Protein AF-A0A2E9IKN9-F1 (afdb_monomer)

Mean predicted aligned error: 18.71 Å

Structure (mmCIF, N/CA/C/O backbone):
data_AF-A0A2E9IKN9-F1
#
_entry.id   AF-A0A2E9IKN9-F1
#
loop_
_atom_site.group_PDB
_atom_site.id
_atom_site.type_symbol
_atom_site.label_atom_id
_atom_site.label_alt_id
_atom_site.label_comp_id
_atom_site.label_asym_id
_atom_site.label_entity_id
_atom_site.label_seq_id
_atom_site.pdbx_PDB_ins_code
_atom_site.Cartn_x
_atom_site.Cartn_y
_atom_site.Cartn_z
_atom_site.occupancy
_atom_site.B_iso_or_equiv
_atom_site.auth_seq_id
_atom_site.auth_comp_id
_atom_site.auth_asym_id
_atom_site.auth_a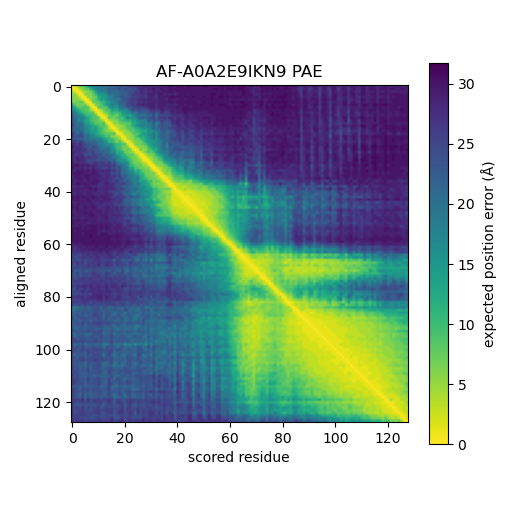tom_id
_atom_site.pdbx_PDB_model_num
ATOM 1 N N . MET A 1 1 ? 25.352 1.367 19.931 1.00 46.91 1 MET A N 1
ATOM 2 C CA . MET A 1 1 ? 26.076 0.156 20.379 1.00 46.91 1 MET A CA 1
ATOM 3 C C . MET A 1 1 ? 26.022 0.154 21.899 1.00 46.91 1 MET A C 1
ATOM 5 O O . MET A 1 1 ? 26.202 1.229 22.460 1.00 46.91 1 MET A O 1
ATOM 9 N N . PRO A 1 2 ? 25.549 -0.942 22.515 1.00 48.84 2 PRO A N 1
ATOM 10 C CA . PRO A 1 2 ? 26.426 -2.088 22.750 1.00 48.84 2 PRO A CA 1
ATOM 11 C C . PRO A 1 2 ? 25.853 -3.427 22.248 1.00 48.84 2 PRO A C 1
ATOM 13 O O . PRO A 1 2 ? 24.718 -3.805 22.521 1.00 48.84 2 PRO A O 1
ATOM 16 N N . ASP A 1 3 ? 26.662 -4.081 21.423 1.00 39.00 3 ASP A N 1
ATOM 17 C CA . ASP A 1 3 ? 27.088 -5.487 21.462 1.00 39.00 3 ASP A CA 1
ATOM 18 C C . ASP A 1 3 ? 26.206 -6.504 22.207 1.00 39.00 3 ASP A C 1
ATOM 20 O O . ASP A 1 3 ? 26.412 -6.812 23.380 1.00 39.00 3 ASP A O 1
ATOM 24 N N . PHE A 1 4 ? 25.280 -7.127 21.469 1.00 37.75 4 PHE A N 1
ATOM 25 C CA . PHE A 1 4 ? 24.641 -8.378 21.879 1.00 37.75 4 PHE A CA 1
ATOM 26 C C . PHE A 1 4 ? 25.266 -9.547 21.112 1.00 37.75 4 PHE A C 1
ATOM 28 O O . PHE A 1 4 ? 24.987 -9.793 19.937 1.00 37.75 4 PHE A O 1
ATOM 35 N N . VAL A 1 5 ? 26.154 -10.248 21.811 1.00 42.12 5 VAL A N 1
ATOM 36 C CA . VAL A 1 5 ? 26.834 -11.479 21.406 1.00 42.12 5 VAL A CA 1
ATOM 37 C C . VAL A 1 5 ? 25.802 -12.560 21.055 1.00 42.12 5 VAL A C 1
ATOM 39 O O . VAL A 1 5 ? 25.189 -13.165 21.931 1.00 42.12 5 VAL A O 1
ATOM 42 N N . TRP A 1 6 ? 25.618 -12.851 19.764 1.00 37.41 6 TRP A N 1
ATOM 43 C CA . TRP A 1 6 ? 24.841 -14.008 19.303 1.00 37.41 6 TRP A CA 1
ATOM 44 C C . TRP A 1 6 ? 25.738 -15.245 19.218 1.00 37.41 6 TRP A C 1
ATOM 46 O O . TRP A 1 6 ? 26.245 -15.600 18.157 1.00 37.41 6 TRP A O 1
ATOM 56 N N . ARG A 1 7 ? 25.905 -15.944 20.344 1.00 44.31 7 ARG A N 1
ATOM 57 C CA . ARG A 1 7 ? 26.441 -17.313 20.376 1.00 44.31 7 ARG A CA 1
ATOM 58 C C . ARG A 1 7 ? 25.299 -18.288 20.629 1.00 44.31 7 ARG A C 1
ATOM 60 O O . ARG A 1 7 ? 25.122 -18.786 21.733 1.00 44.31 7 ARG A O 1
ATOM 67 N N . PHE A 1 8 ? 24.504 -18.543 19.591 1.00 37.94 8 PHE A N 1
ATOM 68 C CA . PHE A 1 8 ? 23.438 -19.540 19.644 1.00 37.94 8 PHE A CA 1
ATOM 69 C C . PHE A 1 8 ? 23.869 -20.832 18.953 1.00 37.94 8 PHE A C 1
ATOM 71 O O . PHE A 1 8 ? 23.964 -20.923 17.732 1.00 37.94 8 PHE A O 1
ATOM 78 N N . SER A 1 9 ? 24.124 -21.825 19.804 1.00 46.56 9 SER A N 1
ATOM 79 C CA . SER A 1 9 ? 24.324 -23.235 19.489 1.00 46.56 9 SER A CA 1
ATOM 80 C C . SER A 1 9 ? 23.223 -23.768 18.560 1.00 46.56 9 SER A C 1
ATOM 82 O O . SER A 1 9 ? 22.025 -23.658 18.830 1.00 46.56 9 SER A O 1
ATOM 84 N N . THR A 1 10 ? 23.653 -24.360 17.452 1.00 58.62 10 THR A N 1
ATOM 85 C CA . THR A 1 10 ? 22.875 -24.815 16.289 1.00 58.62 10 THR A CA 1
ATOM 86 C C . THR A 1 10 ? 21.925 -25.990 16.556 1.00 58.62 10 THR A C 1
ATOM 88 O O . THR A 1 10 ? 21.131 -26.340 15.687 1.00 58.62 10 THR A O 1
ATOM 91 N N . VAL A 1 11 ? 21.918 -26.573 17.758 1.00 55.34 11 VAL A N 1
ATOM 92 C CA . VAL A 1 11 ? 21.146 -27.796 18.060 1.00 55.34 11 VAL A CA 1
ATOM 93 C C . VAL A 1 11 ? 19.749 -27.502 18.638 1.00 55.34 11 VAL A C 1
ATOM 95 O O . VAL A 1 11 ? 18.818 -28.289 18.464 1.00 55.34 11 VAL A O 1
ATOM 98 N N . ALA A 1 12 ? 19.535 -26.335 19.256 1.00 47.91 12 ALA A N 1
ATOM 99 C CA . ALA A 1 12 ? 18.254 -25.993 19.892 1.00 47.91 12 ALA A CA 1
ATOM 100 C C . ALA A 1 12 ? 17.164 -25.512 18.905 1.00 47.91 12 ALA A C 1
ATOM 102 O O . ALA A 1 12 ? 15.975 -25.536 19.227 1.00 47.91 12 ALA A O 1
ATOM 103 N N . ARG A 1 13 ? 17.543 -25.112 17.682 1.00 46.75 13 ARG A N 1
ATOM 104 C CA . ARG A 1 13 ? 16.634 -24.510 16.684 1.00 46.75 13 ARG A CA 1
ATOM 105 C C . ARG A 1 13 ? 15.765 -25.534 15.938 1.00 46.75 13 ARG A C 1
ATOM 107 O O . ARG A 1 13 ? 14.668 -25.198 15.502 1.00 46.75 13 ARG A O 1
ATOM 114 N N . LEU A 1 14 ? 16.212 -26.789 15.846 1.00 50.09 14 LEU A N 1
ATOM 115 C CA . LEU A 1 14 ? 15.514 -27.859 15.115 1.00 50.09 14 LEU A CA 1
ATOM 116 C C . LEU A 1 14 ? 14.378 -28.513 15.924 1.00 50.09 14 LEU A C 1
ATOM 118 O O . LEU A 1 14 ? 13.334 -28.838 15.360 1.00 50.09 14 LEU A O 1
ATOM 122 N N . LYS A 1 15 ? 14.512 -28.640 17.255 1.00 49.69 15 LYS A N 1
ATOM 123 C CA . LYS A 1 15 ? 13.437 -29.199 18.105 1.00 49.69 15 LYS A CA 1
ATOM 124 C C . LYS A 1 15 ? 12.229 -28.268 18.248 1.00 49.69 15 LYS A C 1
ATOM 126 O O . LYS A 1 15 ? 11.112 -28.757 18.397 1.00 49.69 15 LYS A O 1
ATOM 131 N N . PHE A 1 16 ? 12.430 -26.950 18.175 1.00 42.91 16 PHE A N 1
ATOM 132 C CA . PHE A 1 16 ? 11.327 -25.985 18.227 1.00 42.91 16 PHE A CA 1
ATOM 133 C C . PHE A 1 16 ? 10.497 -26.000 16.934 1.00 42.91 16 PHE A C 1
ATOM 135 O O . PHE A 1 16 ? 9.270 -25.970 16.987 1.00 42.91 16 PHE A O 1
ATOM 142 N N . TRP A 1 17 ? 11.150 -26.157 15.777 1.00 45.28 17 TRP A N 1
ATOM 143 C CA . TRP A 1 17 ? 10.468 -26.241 14.482 1.00 45.28 17 TRP A CA 1
ATOM 144 C C . TRP A 1 17 ? 9.575 -27.482 14.353 1.00 45.28 17 TRP A C 1
ATOM 146 O O . TRP A 1 17 ? 8.436 -27.374 13.902 1.00 45.28 17 TRP A O 1
ATOM 156 N N . ASN A 1 18 ? 10.029 -28.644 14.835 1.00 52.59 18 ASN A N 1
ATOM 157 C CA . ASN A 1 18 ? 9.249 -29.880 14.709 1.00 52.59 18 ASN A CA 1
ATOM 158 C C . ASN A 1 18 ? 8.010 -29.927 15.631 1.00 52.59 18 ASN A C 1
ATOM 160 O O . ASN A 1 18 ? 7.073 -30.679 15.379 1.00 52.59 18 ASN A O 1
ATOM 164 N N . LYS A 1 19 ? 7.976 -29.104 16.691 1.00 47.59 19 LYS A N 1
ATOM 165 C CA . LYS A 1 19 ? 6.835 -29.010 17.619 1.00 47.59 19 LYS A CA 1
ATOM 166 C C . LYS A 1 19 ? 5.782 -27.977 17.194 1.00 47.59 19 LYS A C 1
ATOM 168 O O . LYS A 1 19 ? 4.661 -28.023 17.689 1.00 47.59 19 LYS A O 1
ATOM 173 N N . LEU A 1 20 ? 6.111 -27.087 16.253 1.00 47.19 20 LEU A N 1
ATOM 174 C CA . LEU A 1 20 ? 5.176 -26.109 15.684 1.00 47.19 20 LEU A CA 1
ATOM 175 C C . LEU A 1 20 ? 4.417 -26.631 14.454 1.00 47.19 20 LEU A C 1
ATOM 177 O O . LEU A 1 20 ? 3.330 -26.136 14.17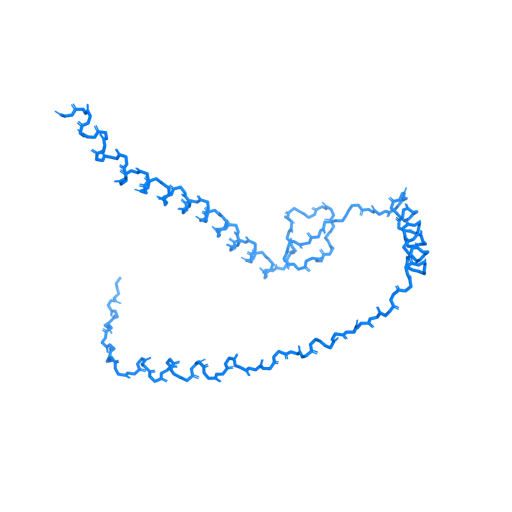2 1.00 47.19 20 LEU A O 1
ATOM 181 N N . TRP A 1 21 ? 4.928 -27.653 13.758 1.00 44.88 21 TRP A N 1
ATOM 182 C CA . TRP A 1 21 ? 4.270 -28.210 12.564 1.00 44.88 21 TRP A CA 1
ATOM 183 C C . TRP A 1 21 ? 3.158 -29.234 12.872 1.00 44.88 21 TRP A C 1
ATOM 185 O O . TRP A 1 21 ? 2.314 -29.512 12.022 1.00 44.88 21 TRP A O 1
ATOM 195 N N . THR A 1 22 ? 3.104 -29.788 14.089 1.00 44.81 22 THR A N 1
ATOM 196 C CA . THR A 1 22 ? 2.110 -30.811 14.480 1.00 44.81 22 THR A CA 1
ATOM 197 C C . THR A 1 22 ? 0.794 -30.240 15.021 1.00 44.81 22 THR A C 1
ATOM 199 O O . THR A 1 22 ? -0.192 -30.970 15.105 1.00 44.81 22 THR A O 1
ATOM 202 N N . VAL A 1 23 ? 0.725 -28.938 15.326 1.00 48.56 23 VAL A N 1
ATOM 203 C CA . VAL A 1 23 ? -0.461 -28.286 15.931 1.00 48.56 23 VAL A CA 1
ATOM 204 C C . VAL A 1 23 ? -1.343 -27.565 14.892 1.00 48.56 23 VAL A C 1
ATOM 206 O O . VAL A 1 23 ? -2.394 -27.026 15.221 1.00 48.56 23 VAL A O 1
ATOM 209 N N . SER A 1 24 ? -0.994 -27.605 13.601 1.00 48.34 24 SER A N 1
ATOM 210 C CA . SER A 1 24 ? -1.747 -26.917 12.534 1.00 48.34 24 SER A CA 1
ATOM 211 C C . SER A 1 24 ? -2.852 -27.755 11.872 1.00 48.34 24 SER A C 1
ATOM 213 O O . SER A 1 24 ? -3.457 -27.307 10.903 1.00 48.34 24 SER A O 1
ATOM 215 N N . ARG A 1 25 ? -3.158 -28.961 12.372 1.00 49.16 25 ARG A N 1
ATOM 216 C CA . ARG A 1 25 ? -4.241 -29.816 11.84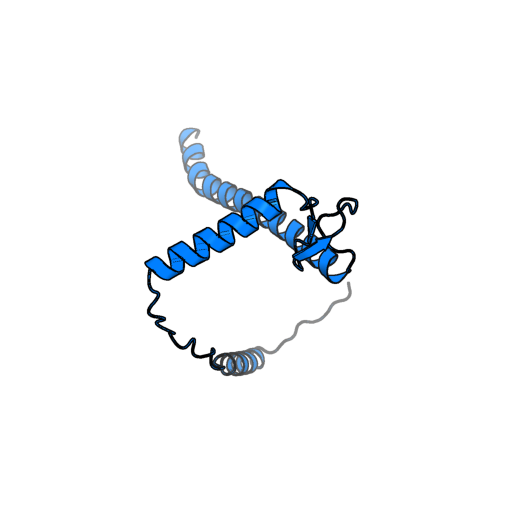1 1.00 49.16 25 ARG A CA 1
ATOM 217 C C . ARG A 1 25 ? -5.469 -29.839 12.756 1.00 49.16 25 ARG A C 1
ATOM 219 O O . ARG A 1 25 ? -6.094 -30.878 12.959 1.00 49.16 25 ARG A O 1
ATOM 226 N N . LEU A 1 26 ? -5.846 -28.687 13.303 1.00 48.38 26 LEU A N 1
ATOM 227 C CA . LEU A 1 26 ? -7.156 -28.524 13.926 1.00 48.38 26 LEU A CA 1
ATOM 228 C C . LEU A 1 26 ? -8.201 -28.279 12.834 1.00 48.38 26 LEU A C 1
ATOM 230 O O . LEU A 1 26 ? -8.428 -27.162 12.387 1.00 48.38 26 LEU A O 1
ATOM 234 N N . LYS A 1 27 ? -8.777 -29.399 12.386 1.00 46.75 27 LYS A N 1
ATOM 235 C CA . LYS A 1 27 ? -10.205 -29.590 12.095 1.00 46.75 27 LYS A CA 1
ATOM 236 C C . LYS A 1 27 ? -10.933 -28.312 11.636 1.00 46.75 27 LYS A C 1
ATOM 238 O O . LYS A 1 27 ? -11.606 -27.652 12.422 1.00 46.75 27 LYS A O 1
ATOM 243 N N . GLY A 1 28 ? -10.838 -27.997 10.343 1.00 47.34 28 GLY A N 1
ATOM 244 C CA . GLY A 1 28 ? -11.761 -27.046 9.725 1.00 47.34 28 GLY A CA 1
ATOM 245 C C . GLY A 1 28 ? -13.210 -27.523 9.923 1.00 47.34 28 GLY A C 1
ATOM 246 O O . GLY A 1 28 ? -13.455 -28.736 9.886 1.00 47.34 28 GLY A O 1
ATOM 247 N N . PRO A 1 29 ? -14.173 -26.618 10.172 1.00 45.91 29 PRO A N 1
ATOM 248 C CA . PRO A 1 29 ? -15.568 -27.001 10.284 1.00 45.91 29 PRO A CA 1
ATOM 249 C C . PRO A 1 29 ? -16.011 -27.624 8.961 1.00 45.91 29 PRO A C 1
ATOM 251 O O . PRO A 1 29 ? -15.819 -27.052 7.890 1.00 45.91 29 PRO A O 1
ATOM 254 N N . SER A 1 30 ? -16.588 -28.822 9.056 1.00 41.47 30 SER A N 1
ATOM 255 C CA . SER A 1 30 ? -17.307 -29.472 7.968 1.00 41.47 30 SER A CA 1
ATOM 256 C C . SER A 1 30 ? -18.402 -28.513 7.504 1.00 41.47 30 SER A C 1
ATOM 258 O O . SER A 1 30 ? -19.448 -28.381 8.142 1.00 41.47 30 SER A O 1
ATOM 260 N N . PHE A 1 31 ? -18.123 -27.784 6.423 1.00 45.62 31 PHE A N 1
ATOM 261 C CA . PHE A 1 31 ? -19.113 -27.020 5.686 1.00 45.62 31 PHE A CA 1
ATOM 262 C C . PHE A 1 31 ? -20.030 -28.051 5.040 1.00 45.62 31 PHE A C 1
ATOM 264 O O . PHE A 1 31 ? -19.775 -28.570 3.957 1.00 45.62 31 PHE A O 1
ATOM 271 N N . LYS A 1 32 ? -21.040 -28.452 5.813 1.00 43.16 32 LYS A N 1
ATOM 272 C CA . LYS A 1 32 ? -22.108 -29.347 5.406 1.00 43.16 32 LYS A CA 1
ATOM 273 C C . LYS A 1 32 ? -22.750 -28.720 4.176 1.00 43.16 32 LYS A C 1
ATOM 275 O O . LYS A 1 32 ? -23.478 -27.738 4.307 1.00 43.16 32 LYS A O 1
ATOM 280 N N . GLU A 1 33 ? -22.425 -29.280 3.015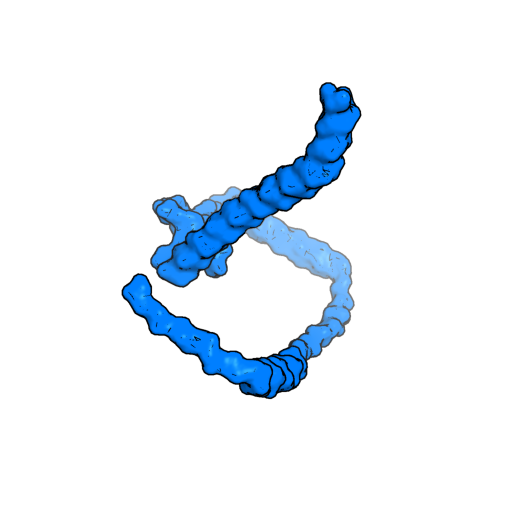 1.00 55.56 33 GLU A N 1
ATOM 281 C CA . GLU A 1 33 ? -22.994 -28.983 1.705 1.00 55.56 33 GLU A CA 1
ATOM 282 C C . GLU A 1 33 ? -24.521 -29.074 1.815 1.00 55.56 33 GLU A C 1
ATOM 284 O O . GLU A 1 33 ? -25.139 -30.132 1.675 1.00 55.56 33 GLU A O 1
ATOM 289 N N . ARG A 1 34 ? -25.153 -27.955 2.172 1.00 54.59 34 ARG A N 1
ATOM 290 C CA . ARG A 1 34 ? -26.602 -27.841 2.219 1.00 54.59 34 ARG A CA 1
ATOM 291 C C . ARG A 1 34 ? -27.016 -27.613 0.776 1.00 54.59 34 ARG A C 1
ATOM 293 O O . ARG A 1 34 ? -27.130 -26.476 0.330 1.00 54.59 34 ARG A O 1
ATOM 300 N N . LYS A 1 35 ? -27.213 -28.704 0.036 1.00 52.34 35 LYS A N 1
ATOM 301 C CA . LYS A 1 35 ? -27.880 -28.663 -1.264 1.00 52.34 35 LYS A CA 1
ATOM 302 C C . LYS A 1 35 ? -29.342 -28.289 -1.007 1.00 52.34 35 LYS A C 1
ATOM 304 O O . LYS A 1 35 ? -30.206 -29.147 -0.861 1.00 52.34 35 LYS A O 1
ATOM 309 N N . ILE A 1 36 ? -29.591 -26.995 -0.823 1.00 63.72 36 ILE A N 1
ATOM 310 C CA . ILE A 1 36 ? -30.937 -26.444 -0.762 1.00 63.72 36 ILE A CA 1
ATOM 311 C C . ILE A 1 36 ? -31.466 -26.591 -2.180 1.00 63.72 36 ILE A C 1
ATOM 313 O O . ILE A 1 36 ? -30.908 -26.023 -3.117 1.00 63.72 36 ILE A O 1
ATOM 317 N N . MET A 1 37 ? -32.505 -27.399 -2.351 1.00 67.06 37 MET A N 1
ATOM 318 C CA . MET A 1 37 ? -33.264 -27.377 -3.587 1.00 67.06 37 MET A CA 1
ATOM 319 C C . MET A 1 37 ? -33.976 -26.022 -3.610 1.00 67.06 37 MET A C 1
ATOM 321 O O . MET A 1 37 ? -34.902 -25.765 -2.844 1.00 67.06 37 MET A O 1
ATOM 325 N N . VAL A 1 38 ? -33.404 -25.099 -4.376 1.00 66.75 38 VAL A N 1
ATOM 326 C CA . VAL A 1 38 ? -33.871 -23.725 -4.488 1.00 66.75 38 VAL A CA 1
ATOM 327 C C . VAL A 1 38 ? -34.840 -23.666 -5.661 1.00 66.75 38 VAL A C 1
ATOM 329 O O . VAL A 1 38 ? -34.425 -23.730 -6.817 1.00 66.75 38 VAL A O 1
ATOM 332 N N . ASP A 1 39 ? -36.132 -23.524 -5.374 1.00 77.44 39 ASP A N 1
ATOM 333 C CA . ASP A 1 39 ? -37.137 -23.286 -6.407 1.00 77.44 39 ASP A CA 1
ATOM 334 C C . ASP A 1 39 ? -36.865 -21.947 -7.099 1.00 77.44 39 ASP A C 1
ATOM 336 O O . ASP A 1 39 ? -37.093 -20.870 -6.537 1.00 77.44 39 ASP A O 1
ATOM 340 N N . ALA A 1 40 ? -36.397 -22.006 -8.347 1.00 77.56 40 ALA A N 1
ATOM 341 C CA . ALA A 1 40 ? -36.005 -20.830 -9.123 1.00 77.56 40 ALA A CA 1
ATOM 342 C C . ALA A 1 40 ? -37.128 -19.781 -9.231 1.00 77.56 40 ALA A C 1
ATOM 344 O O . ALA A 1 40 ? -36.853 -18.583 -9.272 1.00 77.56 40 ALA A O 1
ATOM 345 N N . ARG A 1 41 ? -38.399 -20.211 -9.228 1.00 79.56 41 ARG A N 1
ATOM 346 C CA . ARG A 1 41 ? -39.566 -19.310 -9.237 1.00 79.56 41 ARG A CA 1
ATOM 347 C C . ARG A 1 41 ? -39.726 -18.574 -7.905 1.00 79.56 41 ARG A C 1
ATOM 349 O O . ARG A 1 41 ? -39.801 -17.352 -7.886 1.00 79.56 41 ARG A O 1
ATOM 356 N N . LYS A 1 42 ? -39.637 -19.297 -6.786 1.00 80.69 42 LYS A N 1
ATOM 357 C CA . LYS A 1 42 ? -39.759 -18.728 -5.436 1.00 80.69 42 LYS A CA 1
ATOM 358 C C . LYS A 1 42 ? -38.602 -17.791 -5.090 1.00 80.69 42 LYS A C 1
ATOM 360 O O . LYS A 1 42 ? -38.796 -16.830 -4.344 1.00 80.69 42 LYS A O 1
ATOM 365 N N . VAL A 1 43 ? -37.414 -18.039 -5.643 1.00 77.50 43 VAL A N 1
ATOM 366 C CA . VAL A 1 43 ? -36.274 -17.122 -5.522 1.00 77.50 43 VAL A CA 1
ATOM 367 C C . VAL A 1 43 ? -36.438 -15.888 -6.384 1.00 77.50 43 VAL A C 1
ATOM 369 O O . VAL A 1 43 ? -36.210 -14.799 -5.874 1.00 77.50 43 VAL A O 1
ATOM 372 N N . LYS A 1 44 ? -36.908 -16.011 -7.628 1.00 79.06 44 LYS A N 1
ATOM 373 C CA . LYS A 1 44 ? -37.222 -14.835 -8.449 1.00 79.06 44 LYS A CA 1
ATOM 374 C C . LYS A 1 44 ? -38.274 -13.946 -7.784 1.00 79.06 44 LYS A C 1
ATOM 376 O O . LYS A 1 44 ? -38.072 -12.739 -7.731 1.00 79.06 44 LYS A O 1
ATOM 381 N N . ASP A 1 45 ? -39.310 -14.527 -7.183 1.00 83.69 45 ASP A N 1
ATOM 382 C CA . ASP A 1 45 ? -40.354 -13.765 -6.487 1.00 83.69 45 ASP A CA 1
ATOM 383 C C . ASP A 1 45 ? -39.851 -13.110 -5.192 1.00 83.69 45 ASP A C 1
ATOM 385 O O . ASP A 1 45 ? -40.192 -11.963 -4.901 1.00 83.69 45 ASP A O 1
ATOM 389 N N . ASN A 1 46 ? -39.014 -13.799 -4.405 1.00 80.94 46 ASN A N 1
ATOM 390 C CA . ASN A 1 46 ? -38.400 -13.200 -3.215 1.00 80.94 46 ASN A CA 1
ATOM 391 C C . ASN A 1 46 ? -37.395 -12.110 -3.582 1.00 80.94 46 ASN A C 1
ATOM 393 O O . ASN A 1 46 ? -37.396 -11.066 -2.939 1.00 80.94 46 ASN A O 1
ATOM 397 N N . ILE A 1 47 ? -36.586 -12.309 -4.624 1.00 76.75 47 ILE A N 1
ATOM 398 C CA . ILE A 1 47 ? -35.679 -11.279 -5.128 1.00 76.75 47 ILE A CA 1
ATOM 399 C C . ILE A 1 47 ? -36.497 -10.099 -5.644 1.00 76.75 47 ILE A C 1
ATOM 401 O O . ILE A 1 47 ? -36.243 -8.999 -5.200 1.00 76.75 47 ILE A O 1
ATOM 405 N N . ALA A 1 48 ? -37.539 -10.287 -6.455 1.00 81.31 48 ALA A N 1
ATOM 406 C CA . ALA A 1 48 ? -38.377 -9.185 -6.936 1.00 81.31 48 ALA A CA 1
ATOM 407 C C . ALA A 1 48 ? -39.043 -8.399 -5.790 1.00 81.31 48 ALA A C 1
ATOM 409 O O . ALA A 1 48 ? -39.097 -7.170 -5.827 1.00 81.31 48 ALA A O 1
ATOM 410 N N . ARG A 1 49 ? -39.500 -9.087 -4.733 1.00 77.94 49 ARG A N 1
ATOM 411 C CA . ARG A 1 49 ? -40.056 -8.457 -3.520 1.00 77.94 49 ARG A CA 1
ATOM 412 C C . ARG A 1 49 ? -38.999 -7.746 -2.673 1.00 77.94 49 ARG A C 1
ATOM 414 O O . ARG A 1 49 ? -39.306 -6.731 -2.057 1.00 77.94 49 ARG A O 1
ATOM 421 N N . MET A 1 50 ? -37.776 -8.267 -2.603 1.00 70.56 50 MET A N 1
ATOM 422 C CA . MET A 1 50 ? -36.673 -7.633 -1.873 1.00 70.56 50 MET A CA 1
ATOM 423 C C . MET A 1 50 ? -36.076 -6.478 -2.675 1.00 70.56 50 MET A C 1
ATOM 425 O O . MET A 1 50 ? -35.833 -5.425 -2.109 1.00 70.56 50 MET A O 1
ATOM 429 N N . THR A 1 51 ? -35.927 -6.619 -3.988 1.00 71.12 51 THR A N 1
ATOM 430 C CA . THR A 1 51 ? -35.489 -5.577 -4.917 1.00 71.12 51 THR A CA 1
ATOM 431 C C . THR A 1 51 ? -36.482 -4.428 -4.953 1.00 71.12 51 THR A C 1
ATOM 433 O O . THR A 1 51 ? -36.030 -3.296 -4.924 1.00 71.12 51 THR A O 1
ATOM 436 N N . SER A 1 52 ? -37.799 -4.668 -4.924 1.00 63.94 52 SER A N 1
ATOM 437 C CA . SER A 1 52 ? -38.788 -3.581 -4.845 1.00 63.94 52 SER A CA 1
ATOM 438 C C . SER A 1 52 ? -38.812 -2.892 -3.476 1.00 63.94 52 SER A C 1
ATOM 440 O O . SER A 1 52 ? -38.940 -1.673 -3.389 1.00 63.94 52 SER A O 1
ATOM 442 N N . LYS A 1 53 ? -38.613 -3.638 -2.381 1.00 65.56 53 LYS A N 1
ATOM 443 C CA . LYS A 1 53 ? -38.427 -3.054 -1.040 1.00 65.56 53 LYS A CA 1
ATOM 444 C C . LYS A 1 53 ? -37.135 -2.243 -0.936 1.00 65.56 53 LYS A C 1
ATOM 446 O O . LYS A 1 53 ? -37.140 -1.173 -0.340 1.00 65.56 53 LYS A O 1
ATOM 451 N N . VAL A 1 54 ? -36.047 -2.727 -1.532 1.00 61.66 54 VAL A N 1
ATOM 452 C CA . VAL A 1 54 ? -34.739 -2.062 -1.554 1.00 61.66 54 VAL A CA 1
ATOM 453 C C . VAL A 1 54 ? -34.742 -0.877 -2.516 1.00 61.66 54 VAL A C 1
ATOM 455 O O . VAL A 1 54 ? -34.182 0.149 -2.165 1.00 61.66 54 VAL A O 1
ATOM 458 N N . SER A 1 55 ? -35.416 -0.946 -3.667 1.00 58.41 55 SER A N 1
ATOM 459 C CA . SER A 1 55 ? -35.550 0.184 -4.597 1.00 58.41 55 SER A CA 1
ATOM 460 C C . SER A 1 55 ? -36.408 1.298 -4.001 1.00 58.41 55 SER A C 1
ATOM 462 O O . SER A 1 55 ? -36.045 2.466 -4.096 1.00 58.41 55 SER A O 1
ATOM 464 N N . ASN A 1 56 ? -37.493 0.950 -3.301 1.00 52.91 56 ASN A N 1
ATOM 465 C CA . ASN A 1 56 ? -38.334 1.924 -2.601 1.00 52.91 56 ASN A CA 1
ATOM 466 C C . ASN A 1 56 ? -37.648 2.496 -1.347 1.00 52.91 56 ASN A C 1
ATOM 468 O O . ASN A 1 56 ? -37.863 3.657 -1.011 1.00 52.91 56 ASN A O 1
ATOM 472 N N . ALA A 1 57 ? -36.779 1.727 -0.678 1.00 54.22 57 ALA A N 1
ATOM 473 C CA . ALA A 1 57 ? -35.929 2.236 0.400 1.00 54.22 57 ALA A CA 1
ATOM 474 C C . ALA A 1 57 ? -34.776 3.114 -0.129 1.00 54.22 57 ALA A C 1
ATOM 476 O O . ALA A 1 57 ? -34.456 4.132 0.484 1.00 54.22 57 ALA A O 1
ATOM 477 N N . ALA A 1 58 ? -34.190 2.766 -1.278 1.00 52.69 58 ALA A N 1
ATOM 478 C CA . ALA A 1 58 ? -33.087 3.486 -1.916 1.00 52.69 58 ALA A CA 1
ATOM 479 C C . ALA A 1 58 ? -33.511 4.795 -2.590 1.00 52.69 58 ALA A C 1
ATOM 481 O O . ALA A 1 58 ? -32.698 5.706 -2.697 1.00 52.69 58 ALA A O 1
ATOM 482 N N . S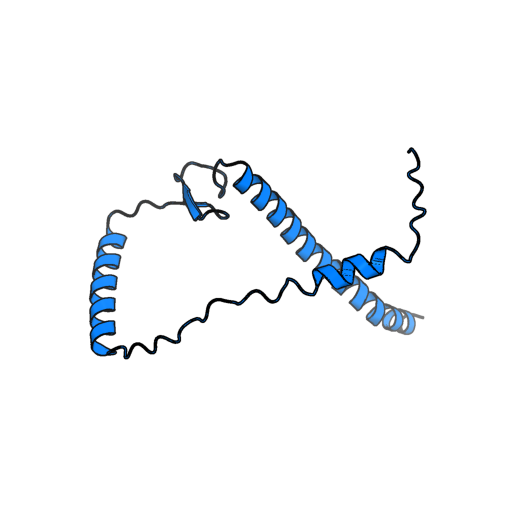ER A 1 59 ? -34.777 4.923 -2.992 1.00 51.81 59 SER A N 1
ATOM 483 C CA . SER A 1 59 ? -35.277 6.108 -3.694 1.00 51.81 59 SER A CA 1
ATOM 484 C C . SER A 1 59 ? -35.671 7.279 -2.778 1.00 51.81 59 SER A C 1
ATOM 486 O O . SER A 1 59 ? -36.076 8.319 -3.291 1.00 51.81 59 SER A O 1
ATOM 488 N N . GLY A 1 60 ? -35.596 7.144 -1.445 1.00 51.81 60 GLY A N 1
ATOM 489 C CA . GLY A 1 60 ? -36.221 8.121 -0.541 1.00 51.81 60 GLY A CA 1
ATOM 490 C C . GLY A 1 60 ? -35.382 8.685 0.605 1.00 51.81 60 GLY A C 1
ATOM 491 O O . GLY A 1 60 ? -35.502 9.875 0.880 1.00 51.81 60 GLY A O 1
ATOM 492 N N . ARG A 1 61 ? -34.617 7.873 1.357 1.00 55.19 61 ARG A N 1
ATOM 493 C CA . ARG A 1 61 ? -34.102 8.311 2.683 1.00 55.19 61 ARG A CA 1
ATOM 494 C C . ARG A 1 61 ? -32.822 7.622 3.178 1.00 55.19 61 ARG A C 1
ATOM 496 O O . ARG A 1 61 ? -32.565 7.619 4.380 1.00 55.19 61 ARG A O 1
ATOM 503 N N . ILE A 1 62 ? -32.006 7.025 2.311 1.00 57.69 62 ILE A N 1
ATOM 504 C CA . ILE A 1 62 ? -30.727 6.448 2.756 1.00 57.69 62 ILE A CA 1
ATOM 505 C C . ILE A 1 62 ? -29.689 7.558 2.711 1.00 57.69 62 ILE A C 1
ATOM 507 O O . ILE A 1 62 ? -29.113 7.842 1.664 1.00 57.69 62 ILE A O 1
ATOM 511 N N . GLN A 1 63 ? -29.483 8.221 3.849 1.00 61.94 63 GLN A N 1
ATOM 512 C CA . GLN A 1 63 ? -28.399 9.186 3.961 1.00 61.94 63 GLN A CA 1
ATOM 513 C C . GLN A 1 63 ? -27.077 8.487 3.598 1.00 61.94 63 GLN A C 1
ATOM 515 O O . GLN A 1 63 ? -26.839 7.361 4.062 1.00 61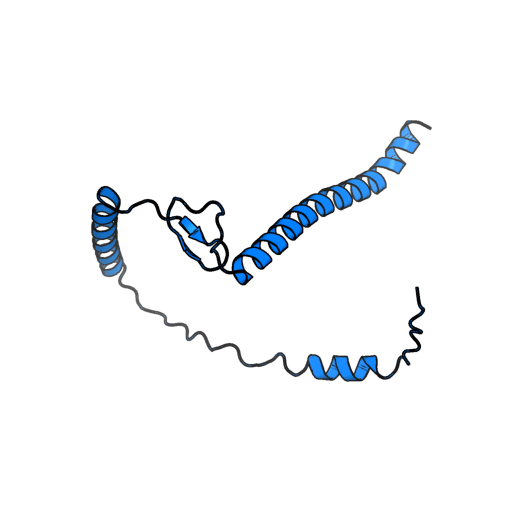.94 63 GLN A O 1
ATOM 520 N N . PRO A 1 64 ? -26.229 9.111 2.763 1.00 65.88 64 PRO A N 1
ATOM 521 C CA . PRO A 1 64 ? -24.913 8.571 2.466 1.00 65.88 64 PRO A CA 1
ATOM 522 C C . PRO A 1 64 ? -24.186 8.341 3.796 1.00 65.88 64 PRO A C 1
ATOM 524 O O . PRO A 1 64 ? -24.117 9.229 4.641 1.00 65.88 64 PRO A O 1
ATOM 527 N N . HIS A 1 65 ? -23.723 7.117 4.023 1.00 71.62 65 HIS A N 1
ATOM 528 C CA . HIS A 1 65 ? -23.013 6.711 5.231 1.00 71.62 65 HIS A CA 1
ATOM 529 C C . HIS A 1 65 ? -21.634 6.210 4.819 1.00 71.62 65 HIS A C 1
ATOM 531 O O . HIS A 1 65 ? -21.492 5.476 3.841 1.00 71.62 65 HIS A O 1
ATOM 537 N N . LYS A 1 66 ? -20.594 6.629 5.541 1.00 74.12 66 LYS A N 1
ATOM 538 C CA . LYS A 1 66 ? -19.234 6.137 5.298 1.00 74.12 66 LYS A CA 1
ATOM 539 C C . LYS A 1 66 ? -19.032 4.886 6.151 1.00 74.12 66 LYS A C 1
ATOM 541 O O . LYS A 1 66 ? -19.356 4.903 7.333 1.00 74.12 66 LYS A O 1
ATOM 546 N N . HIS A 1 67 ? -18.506 3.806 5.579 1.00 83.19 67 HIS A N 1
ATOM 547 C CA . HIS A 1 67 ? -18.083 2.633 6.351 1.00 83.19 67 HIS A CA 1
ATOM 548 C C . HIS A 1 67 ? -16.591 2.719 6.663 1.00 83.19 67 HIS A C 1
ATOM 550 O O . HIS A 1 67 ? -15.799 3.097 5.797 1.00 83.19 67 HIS A O 1
ATOM 556 N N . CYS A 1 68 ? -16.194 2.331 7.875 1.00 83.81 68 CYS A N 1
ATOM 557 C CA . CYS A 1 68 ? -14.780 2.161 8.197 1.00 83.81 68 CYS A CA 1
ATOM 558 C C . CYS A 1 68 ? -14.148 1.090 7.295 1.00 83.81 68 CYS A C 1
ATOM 560 O O . CYS A 1 68 ? -14.667 -0.020 7.202 1.00 83.81 68 CYS A O 1
ATOM 562 N N . ARG A 1 69 ? -12.980 1.362 6.706 1.00 80.69 69 ARG A N 1
ATOM 563 C CA . ARG A 1 69 ? -12.236 0.375 5.895 1.00 80.69 69 ARG A CA 1
ATOM 564 C C . ARG A 1 69 ? -11.839 -0.895 6.668 1.00 80.69 69 ARG A C 1
ATOM 566 O O . ARG A 1 69 ? -11.673 -1.946 6.061 1.00 80.69 69 ARG A O 1
ATOM 573 N N . VAL A 1 70 ? -11.648 -0.783 7.984 1.00 85.06 70 VAL A N 1
ATOM 574 C CA . VAL A 1 70 ? -11.060 -1.842 8.823 1.00 85.06 70 VAL A CA 1
ATOM 575 C C . VAL A 1 70 ? -12.119 -2.642 9.581 1.00 85.06 70 VAL A C 1
ATOM 577 O O . VAL A 1 70 ? -12.020 -3.863 9.664 1.00 85.06 70 VAL A O 1
ATOM 580 N N . CYS A 1 71 ? -13.124 -1.969 10.147 1.00 82.94 71 CYS A N 1
ATOM 581 C CA . CYS A 1 71 ? -14.167 -2.598 10.968 1.00 82.94 71 CYS A CA 1
ATOM 582 C C . CYS A 1 71 ? -15.580 -2.490 10.374 1.00 82.94 71 CYS A C 1
ATOM 584 O O . CYS A 1 71 ? -16.518 -3.014 10.963 1.00 82.94 71 CYS A O 1
ATOM 586 N N . PHE A 1 72 ? -15.742 -1.822 9.225 1.00 81.50 72 PHE A N 1
ATOM 587 C CA . PHE A 1 72 ? -17.011 -1.652 8.499 1.00 81.50 72 PHE A CA 1
ATOM 588 C C . PHE A 1 72 ? -18.157 -0.988 9.282 1.00 81.50 72 PHE A C 1
ATOM 590 O O . PHE A 1 72 ? -19.291 -0.936 8.803 1.00 81.50 72 PHE A O 1
ATOM 597 N N . THR A 1 73 ? -17.869 -0.401 10.445 1.00 80.56 73 THR A N 1
ATOM 598 C CA . THR A 1 73 ? -18.843 0.365 11.228 1.00 80.56 73 THR A CA 1
ATOM 599 C C . THR A 1 73 ? -19.310 1.606 10.470 1.00 80.56 73 THR A C 1
ATOM 601 O O . THR A 1 73 ? -18.571 2.180 9.664 1.00 80.56 73 THR A O 1
ATOM 604 N N . THR A 1 74 ? -20.557 2.012 10.708 1.00 76.88 74 THR A N 1
ATOM 605 C CA . THR A 1 74 ? -21.154 3.208 10.106 1.00 76.88 74 THR A CA 1
ATOM 606 C C . THR A 1 74 ? -20.603 4.467 10.771 1.00 76.88 74 THR A C 1
ATOM 608 O O . THR A 1 74 ? -20.745 4.650 11.980 1.00 76.88 74 THR A O 1
ATOM 611 N N . ILE A 1 75 ? -20.006 5.349 9.977 1.00 74.75 75 ILE A N 1
ATOM 612 C CA . ILE A 1 75 ? -19.399 6.615 10.388 1.00 74.75 75 ILE A CA 1
ATOM 613 C C . ILE A 1 75 ? -20.231 7.773 9.811 1.00 74.75 75 ILE A C 1
ATOM 615 O O . ILE A 1 75 ? -20.705 7.717 8.671 1.00 74.75 75 ILE A O 1
ATOM 619 N N . LYS A 1 76 ? -20.409 8.841 10.604 1.00 70.38 76 LYS A N 1
ATOM 620 C CA . LYS A 1 76 ? -21.054 10.089 10.159 1.00 70.38 76 LYS A CA 1
ATOM 621 C C . LYS A 1 76 ? -20.254 10.719 9.010 1.00 70.38 76 LYS A C 1
ATOM 623 O O . LYS A 1 76 ? -19.028 10.702 9.019 1.00 70.38 76 LYS A O 1
ATOM 628 N N . MET A 1 77 ? -20.941 11.330 8.045 1.00 66.44 77 MET A N 1
ATOM 629 C CA . MET A 1 77 ? -20.332 11.906 6.831 1.00 66.44 77 MET A CA 1
ATOM 630 C C . MET A 1 77 ? -19.255 12.974 7.082 1.00 66.44 77 MET A C 1
ATOM 632 O O . MET A 1 77 ? -18.462 13.236 6.180 1.00 66.44 77 MET A O 1
ATOM 636 N N . SER A 1 78 ? -19.223 13.561 8.282 1.00 64.81 78 SER A N 1
ATOM 637 C CA . SER A 1 78 ? -18.317 14.639 8.690 1.00 64.81 78 SER A CA 1
ATOM 638 C C . SER A 1 78 ? -16.980 14.176 9.281 1.00 64.81 78 SER A C 1
ATOM 640 O O . SER A 1 78 ? -16.157 15.023 9.611 1.00 64.81 78 SER A O 1
ATOM 642 N N . ALA A 1 79 ? -16.761 12.873 9.483 1.00 61.69 79 ALA A N 1
ATOM 643 C CA . ALA A 1 79 ? -15.479 12.381 9.986 1.00 61.69 79 ALA A CA 1
ATOM 644 C C . ALA A 1 79 ? -14.489 12.207 8.821 1.00 61.69 79 ALA A C 1
ATOM 646 O O . ALA A 1 79 ? -14.702 11.384 7.928 1.00 61.69 79 ALA A O 1
ATOM 647 N N . GLU A 1 80 ? -13.422 13.003 8.841 1.00 57.31 80 GLU A N 1
ATOM 648 C CA . GLU A 1 80 ? -12.281 12.943 7.923 1.00 57.31 80 GLU A CA 1
ATOM 649 C C . GLU A 1 80 ? -11.107 12.336 8.714 1.00 57.31 80 GLU A C 1
ATOM 651 O O . GLU A 1 80 ? -10.402 13.070 9.408 1.00 57.31 80 GLU A O 1
ATOM 656 N N . PRO A 1 81 ? -11.042 10.995 8.851 1.00 68.38 81 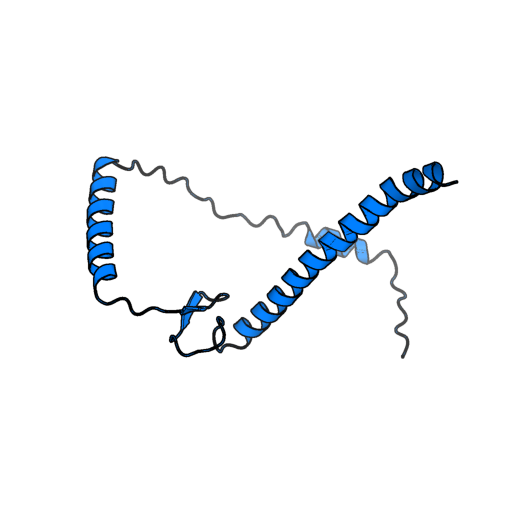PRO A N 1
ATOM 657 C CA . PRO A 1 81 ? -10.573 10.041 7.830 1.00 68.38 81 PRO A CA 1
ATOM 658 C C . PRO A 1 81 ? -11.578 8.892 7.540 1.00 68.38 81 PRO A C 1
ATOM 660 O O . PRO A 1 81 ? -12.528 8.680 8.287 1.00 68.38 81 PRO A O 1
ATOM 663 N N . ARG A 1 82 ? -11.355 8.058 6.497 1.00 68.69 82 ARG A N 1
ATOM 664 C CA . ARG A 1 82 ? -12.177 6.845 6.169 1.00 68.69 82 ARG A CA 1
ATOM 665 C C . ARG A 1 82 ? -12.125 5.716 7.226 1.00 68.69 82 ARG A C 1
ATOM 667 O O . ARG A 1 82 ? -12.487 4.566 6.956 1.00 68.69 82 ARG A O 1
ATOM 674 N N . VAL A 1 83 ? -11.611 6.011 8.408 1.00 79.12 83 VAL A N 1
ATOM 675 C CA . VAL A 1 83 ? -11.245 5.052 9.440 1.00 79.12 83 VAL A CA 1
ATOM 676 C C . VAL A 1 83 ? -11.927 5.472 10.736 1.00 79.12 83 VAL A C 1
ATOM 678 O O . VAL A 1 83 ? -12.064 6.657 11.019 1.00 79.12 83 VAL A O 1
ATOM 681 N N . CYS A 1 84 ? -12.409 4.488 11.489 1.00 80.50 84 CYS A N 1
ATOM 682 C CA . CYS A 1 84 ? -13.066 4.710 12.767 1.00 80.50 84 CYS A CA 1
ATOM 683 C C . CYS A 1 84 ? -12.107 5.394 13.769 1.00 80.50 84 CYS A C 1
ATOM 685 O O . CYS A 1 84 ? -10.899 5.190 13.673 1.00 80.50 84 CYS A O 1
ATOM 687 N N . ASN A 1 85 ? -12.622 6.168 14.736 1.00 79.31 85 ASN A N 1
ATOM 688 C CA . ASN A 1 85 ? -11.801 6.860 15.752 1.00 79.31 85 ASN A CA 1
ATOM 689 C C . ASN A 1 85 ? -11.091 5.910 16.747 1.00 79.31 85 ASN A C 1
ATOM 691 O O . ASN A 1 85 ? -10.405 6.380 17.653 1.00 79.31 85 ASN A O 1
ATOM 695 N N . ASP A 1 86 ? -11.230 4.588 16.597 1.00 85.56 86 ASP A N 1
ATOM 696 C CA . ASP A 1 86 ? -10.501 3.622 17.418 1.00 85.56 86 ASP A CA 1
ATOM 697 C C . ASP A 1 86 ? -9.031 3.532 16.988 1.00 85.56 86 ASP A C 1
ATOM 699 O O . ASP A 1 86 ? -8.713 3.355 15.809 1.00 85.56 86 ASP A O 1
ATOM 703 N N . GLN A 1 87 ? -8.119 3.534 17.961 1.00 86.50 87 GLN A N 1
ATOM 704 C CA . GLN A 1 87 ? -6.674 3.441 17.704 1.00 86.50 87 GLN A CA 1
ATOM 705 C C . GLN A 1 87 ? -6.291 2.175 16.917 1.00 86.50 87 GLN A C 1
ATOM 707 O O . GLN A 1 87 ? -5.494 2.230 15.983 1.00 86.50 87 GLN A O 1
ATOM 712 N N . ALA A 1 88 ? -6.955 1.045 17.184 1.00 87.44 88 ALA A N 1
ATOM 713 C CA . ALA A 1 88 ? -6.716 -0.204 16.458 1.00 87.44 88 ALA A CA 1
ATOM 714 C C . ALA A 1 88 ? -7.073 -0.124 14.956 1.00 87.44 88 ALA A C 1
ATOM 716 O O . ALA A 1 88 ? -6.451 -0.803 14.135 1.00 87.44 88 ALA A O 1
ATOM 717 N N . CYS A 1 89 ? -8.078 0.679 14.587 1.00 87.62 89 CYS A N 1
ATOM 718 C CA . CYS A 1 89 ? -8.444 0.943 13.194 1.00 87.62 89 CYS A CA 1
ATOM 719 C C . CYS A 1 89 ? -7.364 1.799 12.503 1.00 87.62 89 CYS A C 1
ATOM 721 O O . CYS A 1 89 ? -6.969 1.508 11.371 1.00 87.62 89 CYS A O 1
ATOM 723 N N . ILE A 1 90 ? -6.887 2.841 13.191 1.00 88.12 90 ILE A N 1
ATOM 724 C CA . ILE A 1 90 ? -5.900 3.804 12.682 1.00 88.12 90 ILE A CA 1
ATOM 725 C C . ILE A 1 90 ? -4.563 3.108 12.415 1.00 88.12 90 ILE A C 1
ATOM 727 O O . ILE A 1 90 ? -4.025 3.207 11.310 1.00 88.12 90 ILE A O 1
ATOM 731 N N . ASP A 1 91 ? -4.074 2.323 13.376 1.00 91.06 91 ASP A N 1
ATOM 732 C CA . ASP A 1 91 ? -2.807 1.601 13.252 1.00 91.06 91 ASP A CA 1
ATOM 733 C C . ASP A 1 91 ? -2.804 0.626 12.074 1.00 91.06 91 ASP A C 1
ATOM 735 O O . ASP A 1 91 ? -1.829 0.550 11.319 1.00 91.06 91 ASP A O 1
ATOM 739 N N . LYS A 1 92 ? -3.908 -0.106 11.879 1.00 90.31 92 LYS A N 1
ATOM 740 C CA . LYS A 1 92 ? -4.062 -1.026 10.745 1.00 90.31 92 LYS A CA 1
ATOM 741 C C . LYS A 1 92 ? -4.035 -0.280 9.417 1.00 90.31 92 LYS A C 1
ATOM 743 O O . LYS A 1 92 ? -3.296 -0.683 8.523 1.00 90.31 92 LYS A O 1
ATOM 748 N N . ASN A 1 93 ? -4.744 0.845 9.308 1.00 91.12 93 ASN A N 1
ATOM 749 C CA . ASN A 1 93 ? -4.715 1.640 8.082 1.00 91.12 93 ASN A CA 1
ATOM 750 C C . ASN A 1 93 ? -3.304 2.181 7.781 1.00 91.12 93 ASN A C 1
ATOM 752 O O . ASN A 1 93 ? -2.842 2.077 6.648 1.00 91.12 93 ASN A O 1
ATOM 756 N N . LEU A 1 94 ? -2.572 2.661 8.793 1.00 90.56 94 LEU A N 1
ATOM 757 C CA . LEU A 1 94 ? -1.185 3.120 8.630 1.00 90.56 94 LEU A CA 1
ATOM 758 C C . LEU A 1 94 ? -0.221 1.993 8.225 1.00 90.56 94 LEU A C 1
ATOM 760 O O . LEU A 1 94 ? 0.767 2.221 7.518 1.00 90.56 94 LEU A O 1
ATOM 764 N N . ARG A 1 95 ? -0.453 0.763 8.694 1.00 91.38 95 ARG A N 1
ATOM 765 C CA . ARG A 1 95 ? 0.327 -0.414 8.277 1.00 91.38 95 ARG A CA 1
ATOM 766 C C . ARG A 1 95 ? 0.020 -0.788 6.831 1.00 91.38 95 ARG A C 1
ATOM 768 O O . ARG A 1 95 ? 0.957 -1.004 6.063 1.00 91.38 95 ARG A O 1
ATOM 775 N N . ASP A 1 96 ? -1.252 -0.786 6.455 1.00 91.50 96 ASP A N 1
ATOM 776 C CA . ASP A 1 96 ? -1.693 -1.122 5.105 1.00 91.50 96 ASP A CA 1
ATOM 777 C C . ASP A 1 96 ? -1.215 -0.098 4.073 1.00 91.50 96 ASP A C 1
ATOM 779 O O . ASP A 1 96 ? -0.733 -0.486 3.012 1.00 91.50 96 ASP A O 1
ATOM 783 N N . GLU A 1 97 ? -1.273 1.200 4.379 1.00 91.50 97 GLU A N 1
ATOM 784 C CA . GLU A 1 97 ? -0.772 2.252 3.484 1.00 91.50 97 GLU A CA 1
ATOM 785 C C . GLU A 1 97 ? 0.733 2.126 3.237 1.00 91.50 97 GLU A C 1
ATOM 787 O O . GLU A 1 97 ? 1.197 2.213 2.094 1.00 91.50 97 GLU A O 1
ATOM 792 N N . ARG A 1 98 ? 1.507 1.833 4.291 1.00 93.56 98 ARG A N 1
ATOM 793 C CA . ARG A 1 98 ? 2.936 1.540 4.145 1.00 93.56 98 ARG A CA 1
ATOM 794 C C . ARG A 1 98 ? 3.159 0.299 3.296 1.00 93.56 98 ARG A C 1
ATOM 796 O O . ARG A 1 98 ? 3.980 0.346 2.385 1.00 93.56 98 ARG A O 1
ATOM 803 N N . ASN A 1 99 ? 2.423 -0.778 3.546 1.00 94.62 99 ASN A N 1
ATOM 804 C CA . ASN A 1 99 ? 2.576 -2.016 2.792 1.00 94.62 99 ASN A CA 1
ATOM 805 C C . ASN A 1 99 ? 2.231 -1.828 1.305 1.00 94.62 99 ASN A C 1
ATOM 807 O O . ASN A 1 99 ? 2.985 -2.254 0.436 1.00 94.62 99 ASN A O 1
ATOM 811 N N . GLN A 1 100 ? 1.151 -1.113 0.990 1.00 92.50 100 GLN A N 1
ATOM 812 C CA . GLN A 1 100 ? 0.764 -0.819 -0.392 1.00 92.50 100 GLN A CA 1
ATOM 813 C C . GLN A 1 100 ? 1.822 0.007 -1.130 1.00 92.50 100 GLN A C 1
ATOM 815 O O . GLN A 1 100 ? 2.138 -0.283 -2.287 1.00 92.50 100 GLN A O 1
ATOM 820 N N . ARG A 1 101 ? 2.406 1.012 -0.463 1.00 94.25 101 ARG A N 1
ATOM 821 C CA . ARG A 1 101 ? 3.501 1.801 -1.041 1.00 94.25 101 ARG A CA 1
ATOM 822 C C . ARG A 1 101 ? 4.741 0.945 -1.277 1.00 94.25 101 ARG A C 1
ATOM 824 O O . ARG A 1 101 ? 5.342 1.044 -2.342 1.00 94.25 101 ARG A O 1
ATOM 831 N N . GLN A 1 102 ? 5.092 0.097 -0.314 1.00 94.69 102 GLN A N 1
ATOM 832 C CA . GLN A 1 102 ? 6.220 -0.821 -0.437 1.00 94.69 102 GLN A CA 1
ATOM 833 C C . GLN A 1 102 ? 6.020 -1.777 -1.617 1.00 94.69 102 GLN A C 1
ATOM 835 O O . GLN A 1 102 ? 6.889 -1.838 -2.476 1.00 94.69 102 GLN A O 1
ATOM 840 N N . MET A 1 103 ? 4.866 -2.439 -1.738 1.00 93.50 103 MET A N 1
ATOM 841 C CA . MET A 1 103 ? 4.583 -3.355 -2.856 1.00 93.50 103 MET A CA 1
ATOM 842 C C . MET A 1 103 ? 4.736 -2.681 -4.225 1.00 93.50 103 MET A C 1
ATOM 844 O O . MET A 1 103 ? 5.284 -3.274 -5.153 1.00 93.50 103 MET A O 1
ATOM 848 N N . ARG A 1 104 ? 4.313 -1.416 -4.343 1.00 94.44 104 ARG A N 1
ATOM 849 C CA . ARG A 1 104 ? 4.502 -0.636 -5.572 1.00 94.44 104 ARG A CA 1
ATOM 850 C C . ARG A 1 104 ? 5.981 -0.371 -5.863 1.00 94.44 104 ARG A C 1
ATOM 852 O O . ARG A 1 104 ? 6.401 -0.495 -7.006 1.00 94.44 104 ARG A O 1
ATOM 859 N N . ILE A 1 105 ? 6.767 -0.025 -4.844 1.00 96.31 105 ILE A N 1
ATOM 860 C CA . ILE A 1 105 ? 8.212 0.217 -4.978 1.00 96.31 105 ILE A CA 1
ATOM 861 C C . ILE A 1 105 ? 8.950 -1.079 -5.347 1.00 96.31 105 ILE A C 1
ATOM 863 O O . ILE A 1 105 ? 9.750 -1.076 -6.280 1.00 96.31 105 ILE A O 1
ATOM 867 N N . TRP A 1 106 ? 8.646 -2.194 -4.679 1.00 95.94 106 TRP A N 1
ATOM 868 C CA . TRP A 1 106 ? 9.254 -3.499 -4.956 1.00 95.94 106 TRP A CA 1
ATOM 869 C C . TRP A 1 106 ? 9.022 -3.965 -6.395 1.00 95.94 106 TRP A C 1
ATOM 871 O O . TRP A 1 106 ? 9.939 -4.513 -7.000 1.00 95.94 106 TRP A O 1
ATOM 881 N N . MET A 1 107 ? 7.846 -3.693 -6.973 1.00 94.56 107 MET A N 1
ATOM 882 C CA . MET A 1 107 ? 7.567 -3.996 -8.381 1.00 94.56 107 MET A CA 1
ATOM 883 C C . MET A 1 107 ? 8.539 -3.276 -9.327 1.00 94.56 107 MET A C 1
ATOM 885 O O . MET A 1 107 ? 9.079 -3.897 -10.240 1.00 94.56 107 MET A O 1
ATOM 889 N N . PHE A 1 108 ? 8.800 -1.986 -9.094 1.00 96.56 108 PHE A N 1
ATOM 890 C CA . PHE A 1 108 ? 9.731 -1.213 -9.920 1.00 96.56 108 PHE A CA 1
ATOM 891 C C . PHE A 1 108 ? 11.180 -1.653 -9.739 1.00 96.56 108 PHE A C 1
ATOM 893 O O . PHE A 1 108 ? 11.904 -1.752 -10.724 1.00 96.56 108 PHE A O 1
ATOM 900 N N . ILE A 1 109 ? 11.600 -1.951 -8.507 1.00 96.56 109 ILE A N 1
ATOM 901 C CA . ILE A 1 109 ? 12.957 -2.442 -8.237 1.00 96.56 109 ILE A CA 1
ATOM 902 C C . ILE A 1 109 ? 13.176 -3.791 -8.922 1.00 96.56 109 ILE A C 1
ATOM 904 O O . ILE A 1 109 ? 14.177 -3.975 -9.611 1.00 96.56 109 ILE A O 1
ATOM 908 N N . PHE A 1 110 ? 12.229 -4.719 -8.768 1.00 96.12 110 PHE A N 1
ATOM 909 C CA . PHE A 1 110 ? 12.313 -6.040 -9.381 1.00 96.12 110 PHE A CA 1
ATOM 910 C C . PHE A 1 110 ? 12.383 -5.940 -10.906 1.00 96.12 110 PHE A C 1
ATOM 912 O O . PHE A 1 110 ? 13.294 -6.497 -11.513 1.00 96.12 110 PHE A O 1
ATOM 919 N N . LEU A 1 111 ? 11.470 -5.180 -11.520 1.00 95.69 111 LEU A N 1
ATOM 920 C CA . LEU A 1 111 ? 11.450 -4.994 -12.968 1.00 95.69 111 LEU A CA 1
ATOM 921 C C . LEU A 1 111 ? 12.716 -4.286 -13.465 1.00 95.69 111 LEU A C 1
ATOM 923 O O . LEU A 1 111 ? 13.283 -4.701 -14.468 1.00 95.69 111 LEU A O 1
ATOM 927 N N . GLY A 1 112 ? 13.174 -3.247 -12.765 1.00 95.19 112 GLY A N 1
ATOM 928 C CA . GLY A 1 112 ? 14.357 -2.476 -13.138 1.00 95.19 112 GLY A CA 1
ATOM 929 C C . GLY A 1 112 ? 15.629 -3.315 -13.112 1.00 95.19 112 GLY A C 1
ATOM 930 O O . GLY A 1 112 ? 16.372 -3.319 -14.087 1.00 95.19 112 GLY A O 1
ATOM 931 N N . LEU A 1 113 ? 15.856 -4.081 -12.041 1.00 95.00 113 LEU A N 1
ATOM 932 C CA . LEU A 1 113 ? 17.020 -4.967 -11.939 1.00 95.00 113 LEU A CA 1
ATOM 933 C C . LEU A 1 113 ? 16.945 -6.130 -12.927 1.00 95.00 113 LEU A C 1
ATOM 935 O O . LEU A 1 113 ? 17.946 -6.458 -13.557 1.00 95.00 113 LEU A O 1
ATOM 939 N N . PHE A 1 114 ? 15.767 -6.733 -13.089 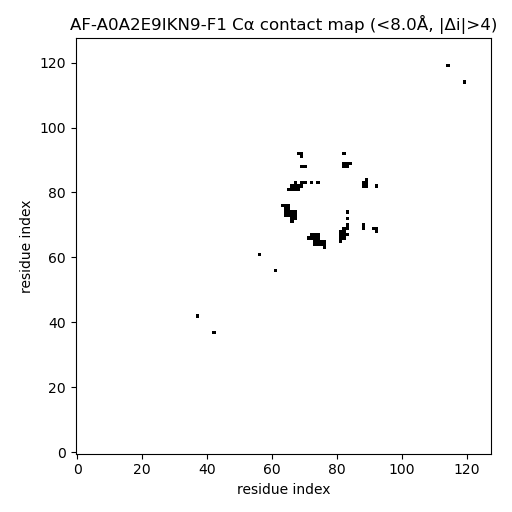1.00 95.31 114 PHE A N 1
ATOM 940 C CA . PHE A 1 114 ? 15.570 -7.821 -14.040 1.00 95.31 114 PHE A CA 1
ATOM 941 C C . PHE A 1 114 ? 15.811 -7.354 -15.480 1.00 95.31 114 PHE A C 1
ATOM 943 O O . PHE A 1 114 ? 16.604 -7.955 -16.203 1.00 95.31 114 PHE A O 1
ATOM 950 N N . ALA A 1 115 ? 15.191 -6.239 -15.877 1.00 93.62 115 ALA A N 1
ATOM 951 C CA . ALA A 1 115 ? 15.379 -5.651 -17.196 1.00 93.62 115 ALA A CA 1
ATOM 952 C C . ALA A 1 115 ? 16.832 -5.222 -17.407 1.00 93.62 115 ALA A C 1
ATOM 954 O O . ALA A 1 115 ? 17.406 -5.533 -18.442 1.00 93.62 115 ALA A O 1
ATOM 955 N N . PHE A 1 116 ? 17.462 -4.576 -16.423 1.00 93.62 116 PHE A N 1
ATOM 956 C CA . PHE A 1 116 ? 18.861 -4.166 -16.526 1.00 93.62 116 PHE A CA 1
ATOM 957 C C . PHE A 1 116 ? 19.810 -5.363 -16.654 1.00 93.62 116 PHE A C 1
ATOM 959 O O . PHE A 1 116 ? 20.709 -5.338 -17.489 1.00 93.62 116 PHE A O 1
ATOM 966 N N . SER A 1 117 ? 19.590 -6.439 -15.894 1.00 93.56 117 SER A N 1
ATOM 967 C CA . SER A 1 117 ? 20.409 -7.652 -15.989 1.00 93.56 117 SER A CA 1
ATOM 968 C C . SER A 1 117 ? 20.320 -8.309 -17.366 1.00 93.56 117 SER A C 1
ATOM 970 O O . SER A 1 117 ? 21.294 -8.916 -17.806 1.00 93.56 117 SER A O 1
ATOM 972 N N . PHE A 1 118 ? 19.169 -8.217 -18.033 1.00 92.06 118 PHE A N 1
ATOM 973 C CA . PHE A 1 118 ? 18.956 -8.847 -19.335 1.00 92.06 118 PHE A CA 1
ATOM 974 C C . PHE A 1 118 ? 19.370 -7.940 -20.498 1.00 92.06 118 PHE A C 1
ATOM 976 O O . PHE A 1 118 ? 20.009 -8.382 -21.448 1.00 92.06 118 PHE A O 1
ATOM 983 N N . VAL A 1 119 ? 19.028 -6.656 -20.415 1.00 93.00 119 VAL A N 1
ATOM 984 C CA . VAL A 1 119 ? 19.231 -5.664 -21.477 1.00 93.00 119 VAL A CA 1
ATOM 985 C C . VAL A 1 119 ? 20.630 -5.047 -21.413 1.00 93.00 119 VAL A C 1
ATOM 987 O O . VAL A 1 119 ? 21.212 -4.752 -22.453 1.00 93.00 119 VAL A O 1
ATOM 990 N N . GLY A 1 120 ? 21.218 -4.903 -20.223 1.00 91.88 120 GLY A N 1
ATOM 991 C CA . GLY A 1 120 ? 22.544 -4.307 -20.024 1.00 91.88 120 GLY A CA 1
ATOM 992 C C . GLY A 1 120 ? 23.655 -4.965 -20.856 1.00 91.88 120 GLY A C 1
ATOM 993 O O . GLY A 1 120 ? 24.336 -4.257 -21.597 1.00 91.88 120 GLY A O 1
ATOM 994 N N . PRO A 1 121 ? 23.816 -6.304 -20.827 1.00 90.56 121 PRO A N 1
ATOM 995 C CA . PRO A 1 121 ? 24.819 -6.994 -21.642 1.00 90.56 121 PRO A CA 1
ATOM 996 C C . PRO A 1 121 ? 24.570 -6.876 -23.151 1.00 90.56 121 PRO A C 1
ATOM 998 O O . PRO A 1 121 ? 25.519 -6.888 -23.932 1.00 90.56 121 PRO A O 1
ATOM 1001 N N . ILE A 1 122 ? 23.303 -6.775 -23.566 1.00 91.25 122 ILE A N 1
ATOM 1002 C CA . ILE A 1 122 ? 22.917 -6.633 -24.975 1.00 91.25 122 ILE A CA 1
ATOM 1003 C C . ILE A 1 122 ? 23.296 -5.236 -25.477 1.00 91.25 122 ILE A C 1
ATOM 1005 O O . ILE A 1 122 ? 23.918 -5.117 -26.528 1.00 91.25 122 ILE A O 1
ATOM 1009 N N . ILE A 1 123 ? 22.993 -4.190 -24.699 1.00 89.31 123 ILE A N 1
ATOM 1010 C CA . ILE A 1 123 ? 23.348 -2.808 -25.047 1.00 89.31 123 ILE A CA 1
ATOM 1011 C C . ILE A 1 123 ? 24.866 -2.626 -25.055 1.00 89.31 123 ILE A C 1
ATOM 1013 O O . ILE A 1 123 ? 25.402 -2.068 -26.010 1.00 89.31 123 ILE A O 1
ATOM 1017 N N . LEU A 1 124 ? 25.572 -3.136 -24.040 1.00 89.19 124 LEU A N 1
ATOM 1018 C CA . LEU A 1 124 ? 27.026 -2.995 -23.948 1.00 89.19 124 LEU A CA 1
ATOM 1019 C C . LEU A 1 124 ? 27.738 -3.619 -25.158 1.00 89.19 124 LEU A C 1
ATOM 1021 O O . LEU A 1 124 ? 28.682 -3.033 -25.665 1.00 89.19 124 LEU A O 1
ATOM 1025 N N . ARG A 1 125 ? 27.243 -4.756 -25.663 1.00 89.19 125 ARG A N 1
ATOM 1026 C CA . ARG A 1 125 ? 27.747 -5.397 -26.891 1.00 89.19 125 ARG A CA 1
ATOM 1027 C C . ARG A 1 125 ? 27.346 -4.699 -28.191 1.00 89.19 125 ARG A C 1
ATOM 1029 O O . ARG A 1 125 ? 27.934 -4.981 -29.222 1.00 89.19 125 ARG A O 1
ATOM 1036 N N . SER A 1 126 ? 26.301 -3.877 -28.175 1.00 87.81 126 SER A N 1
ATOM 1037 C CA . SER A 1 126 ? 25.856 -3.135 -29.364 1.00 87.81 126 SER A CA 1
ATOM 1038 C C . SER A 1 126 ? 26.584 -1.800 -29.544 1.00 87.81 126 SER A C 1
ATOM 1040 O O . SER A 1 126 ? 26.552 -1.232 -30.630 1.00 87.81 126 SER A O 1
ATOM 1042 N N . VAL A 1 127 ? 27.203 -1.295 -28.472 1.00 88.31 127 VAL A N 1
ATOM 1043 C CA . VAL A 1 127 ? 27.884 0.008 -28.428 1.00 88.31 127 VAL A CA 1
ATOM 1044 C C . VAL A 1 127 ? 29.410 -0.134 -28.437 1.00 88.31 127 VAL A C 1
ATOM 1046 O O . VAL A 1 127 ? 30.084 0.779 -28.910 1.00 88.31 127 VAL A O 1
ATOM 1049 N N . LEU A 1 128 ? 29.943 -1.240 -27.905 1.00 75.75 128 LEU A N 1
ATOM 1050 C CA . LEU A 1 128 ? 31.375 -1.548 -27.821 1.00 75.75 128 LEU A CA 1
ATOM 1051 C C . LEU A 1 128 ? 31.789 -2.517 -28.932 1.00 75.75 128 LEU A C 1
ATOM 1053 O O . LEU A 1 128 ? 32.853 -2.277 -29.540 1.00 75.75 128 LEU A O 1
#

pLDDT: mean 71.29, std 18.83, range [37.41, 96.56]

Secondary structure (DSSP, 8-state):
---------TTHHHHHHHHHSSS----------------HHHHHHHHHHHHHHHHHHHTT-----EEPTTT--EE-TT-SSSS-SSHHHHHHHHHHHHHHHHHHHHHHHHHHHHHHHHHHHHHHHHH-

Solvent-accessible surface area (backbone atoms only — not comparable to full-atom values): 8098 Å² total; per-residue (Å²): 134,85,88,79,84,84,83,75,72,82,71,67,64,60,64,57,54,64,65,61,68,72,71,76,76,74,76,73,79,82,77,72,82,75,81,68,86,72,56,67,66,62,49,50,52,51,46,54,56,47,49,52,52,47,50,60,47,65,73,72,73,67,73,82,65,42,54,18,80,78,78,58,48,84,39,66,76,84,61,90,57,71,48,51,94,48,68,74,40,48,54,51,50,58,50,50,54,50,48,55,54,47,57,56,51,52,52,51,53,53,49,50,53,53,49,44,69,62,46,44,65,55,51,52,66,74,76,106

Nearest PDB structures (foldseek):
  4v9l-assembly1_B5  TM=3.456E-01  e=7.662E+00  Thermus thermophilus HB27

Sequence (128 aa):
MPDFVWRFSTVARLKFWNKLWTVSRLKGPSFKERKIMVDARKVKDNIARMTSKVSNAASGRIQPHKHCRVCFTTIKMSAEPRVCNDQACIDKNLRDERNQRQMRIWMFIFLGLFAFSFVGPIILRSVL

Radius of gyration: 28.25 Å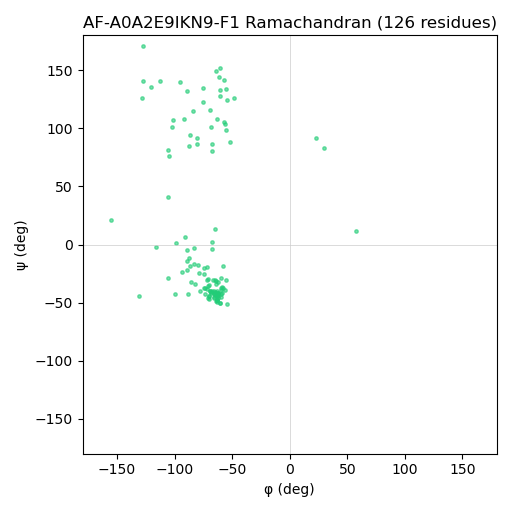; Cα contacts (8 Å, |Δi|>4): 43; chains: 1; bounding box: 72×46×52 Å

Foldseek 3Di:
DDDDDPPDDPPPPVVVVVVVVVPPPPDDPPPPPPPPPDDPVVVVVVCVVVVVVVVVVVVPDDDDWQAAPQHGDTDDPPDPDSHDPDPVRVVVVVVVVVVVVVVVVVVCVVCVVVCCVVVVVVVVVVVD